Protein AF-A0A7W0WYS6-F1 (afdb_monomer)

Secondary structure (DSSP, 8-state):
-HHHHHHHHHHHHHHHHHT-SEEEEEE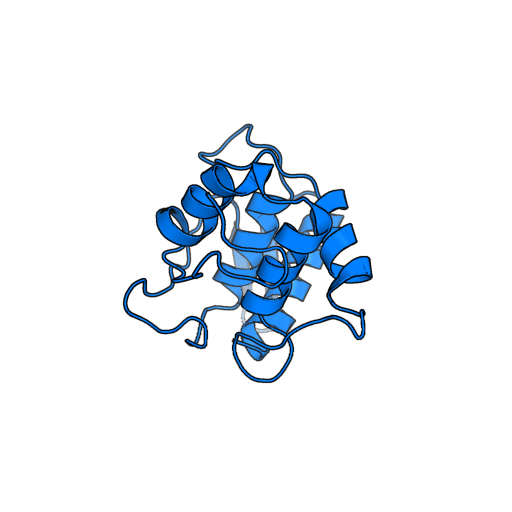TTEEEEEESSS------TTS-TTS---HHHHHHHHHTTTS-SSSS---S---HHHHHHIIIIITTSTT----SSSSS-HHHHHHHHHHHH-GGGHHHHHIIIIIIS-----S--TT----

Mean predicted aligned error: 4.41 Å

Solvent-accessible surface area (backbone atoms only — not comparable to full-atom values): 8114 Å² total; per-residue (Å²): 56,51,66,21,30,59,52,6,50,50,52,30,51,58,24,61,76,66,74,41,60,57,50,75,52,76,52,100,90,51,69,52,73,46,62,40,77,92,47,77,59,58,48,48,62,88,47,59,68,58,42,78,48,56,29,62,28,45,18,25,58,54,41,53,40,27,41,60,43,79,89,57,94,43,59,33,82,27,37,53,67,62,54,48,48,21,58,71,54,32,68,74,34,91,84,57,65,80,76,43,52,95,66,66,28,67,50,40,50,53,34,20,40,35,58,71,71,36,66,87,50,38,68,27,48,44,45,41,43,40,65,66,30,22,38,40,71,80,56,65,41,92,66,44,68,51,128

pLDDT: mean 90.08, std 8.02, range [50.62, 97.75]

Structure (mmCIF, N/CA/C/O backbone):
data_AF-A0A7W0WYS6-F1
#
_entry.id   AF-A0A7W0WYS6-F1
#
loop_
_atom_site.group_PDB
_atom_site.id
_atom_site.type_symbol
_atom_site.label_atom_id
_atom_site.label_alt_id
_atom_site.label_comp_id
_atom_site.label_asym_id
_atom_site.label_entity_id
_atom_site.label_seq_id
_atom_site.pdbx_PDB_ins_code
_atom_site.Cartn_x
_atom_site.Cartn_y
_atom_site.Cartn_z
_atom_site.occupancy
_atom_site.B_iso_or_equiv
_atom_site.auth_seq_id
_atom_site.auth_comp_id
_atom_site.auth_asym_id
_atom_site.auth_atom_id
_atom_site.pdbx_PDB_model_num
ATOM 1 N N . PRO A 1 1 ? 1.129 -9.131 8.156 1.00 83.69 1 PRO A N 1
ATOM 2 C CA . PRO A 1 1 ? 0.588 -7.858 7.624 1.00 83.69 1 PRO A CA 1
ATOM 3 C C . PRO A 1 1 ? 1.303 -6.620 8.180 1.00 83.69 1 PRO A C 1
ATOM 5 O O . PRO A 1 1 ? 1.892 -5.908 7.394 1.00 83.69 1 PRO A O 1
ATOM 8 N N . ARG A 1 2 ? 1.347 -6.391 9.502 1.00 90.88 2 ARG A N 1
ATOM 9 C CA . ARG A 1 2 ? 2.003 -5.194 10.077 1.00 90.88 2 ARG A CA 1
ATOM 10 C C . ARG A 1 2 ? 3.491 -5.040 9.775 1.00 90.88 2 ARG A C 1
ATOM 12 O O . ARG A 1 2 ? 3.940 -3.937 9.498 1.00 90.88 2 ARG A O 1
ATOM 19 N N . LEU A 1 3 ? 4.245 -6.135 9.871 1.00 92.94 3 LEU A N 1
ATOM 20 C CA . LEU A 1 3 ? 5.669 -6.126 9.536 1.00 92.94 3 LEU A CA 1
ATOM 21 C C . LEU A 1 3 ? 5.851 -5.820 8.042 1.00 92.94 3 LEU A C 1
ATOM 23 O O . LEU A 1 3 ? 6.480 -4.829 7.706 1.00 92.94 3 LEU A O 1
ATOM 27 N N . ALA A 1 4 ? 5.141 -6.568 7.191 1.00 95.94 4 ALA A N 1
ATOM 28 C CA . ALA A 1 4 ? 5.090 -6.336 5.750 1.00 95.94 4 ALA A CA 1
ATOM 29 C C . ALA A 1 4 ? 4.667 -4.907 5.368 1.00 95.94 4 ALA A C 1
ATOM 31 O O . ALA A 1 4 ? 5.175 -4.368 4.398 1.00 95.94 4 ALA A O 1
ATOM 32 N N . TRP A 1 5 ? 3.773 -4.273 6.131 1.00 95.31 5 TRP A N 1
ATOM 33 C CA . TRP A 1 5 ? 3.418 -2.869 5.938 1.00 95.31 5 TRP A CA 1
ATOM 34 C C . TRP A 1 5 ? 4.586 -1.933 6.251 1.00 95.31 5 TRP A C 1
ATOM 36 O O . TRP A 1 5 ? 4.897 -1.053 5.456 1.00 95.31 5 TRP A O 1
ATOM 46 N N . GLY A 1 6 ? 5.239 -2.121 7.400 1.00 94.62 6 GLY A N 1
ATOM 47 C CA . GLY A 1 6 ? 6.379 -1.294 7.789 1.00 94.62 6 GLY A CA 1
ATOM 48 C C . GLY A 1 6 ? 7.547 -1.407 6.810 1.00 94.62 6 GLY A C 1
ATOM 49 O O . GLY A 1 6 ? 8.116 -0.391 6.421 1.00 94.62 6 GLY A O 1
ATOM 50 N N . GLU A 1 7 ? 7.881 -2.627 6.395 1.00 95.56 7 GLU A N 1
ATOM 51 C CA . GLU A 1 7 ? 8.994 -2.884 5.479 1.00 95.56 7 GLU A CA 1
ATOM 52 C C . GLU A 1 7 ? 8.626 -2.526 4.031 1.00 95.56 7 GLU A C 1
ATOM 54 O O . GLU A 1 7 ? 9.3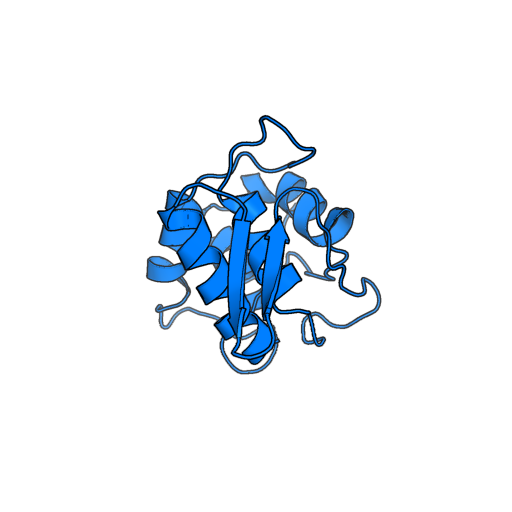35 -1.758 3.384 1.00 95.56 7 GLU A O 1
ATOM 59 N N . GLY A 1 8 ? 7.466 -2.978 3.547 1.00 96.44 8 GLY A N 1
ATOM 60 C CA . GLY A 1 8 ? 6.983 -2.691 2.197 1.00 96.44 8 GLY A CA 1
ATOM 61 C C . GLY A 1 8 ? 6.706 -1.208 1.961 1.00 96.44 8 GLY A C 1
ATOM 62 O O . GLY A 1 8 ? 7.093 -0.667 0.930 1.00 96.44 8 GLY A O 1
ATOM 63 N N . GLY A 1 9 ? 6.132 -0.506 2.943 1.00 95.62 9 GLY A N 1
ATOM 64 C CA . GLY A 1 9 ? 5.934 0.942 2.872 1.00 95.62 9 GLY A CA 1
ATOM 65 C C . GLY A 1 9 ? 7.252 1.725 2.859 1.00 95.62 9 GLY A C 1
ATOM 66 O O . GLY A 1 9 ? 7.368 2.725 2.152 1.00 95.62 9 GLY A O 1
ATOM 67 N N . ALA A 1 10 ? 8.276 1.265 3.589 1.00 94.69 10 ALA A N 1
ATOM 68 C CA . ALA A 1 10 ? 9.610 1.867 3.543 1.00 94.69 10 ALA A CA 1
ATOM 69 C C . ALA A 1 10 ? 10.317 1.606 2.201 1.00 94.69 10 ALA A C 1
ATOM 71 O O . ALA A 1 10 ? 10.958 2.508 1.657 1.00 94.69 10 ALA A O 1
ATOM 72 N N . THR A 1 11 ? 10.163 0.401 1.650 1.00 95.31 11 THR A N 1
ATOM 73 C CA . THR A 1 11 ? 10.629 0.044 0.304 1.00 95.31 11 THR A CA 1
ATOM 74 C C . THR A 1 11 ? 9.977 0.938 -0.744 1.00 95.31 11 THR A C 1
ATOM 76 O O . THR A 1 11 ? 10.696 1.597 -1.497 1.00 95.31 11 THR A O 1
ATOM 79 N N . TRP A 1 12 ? 8.643 1.043 -0.735 1.00 94.81 12 TRP A N 1
ATOM 80 C CA . TRP A 1 12 ? 7.895 1.946 -1.609 1.00 94.81 12 TRP A CA 1
ATOM 81 C C . TRP A 1 12 ? 8.377 3.394 -1.479 1.00 94.81 12 TRP A C 1
ATOM 83 O O . TRP A 1 12 ? 8.644 4.056 -2.477 1.00 94.81 12 TRP A O 1
ATOM 93 N N . PHE A 1 13 ? 8.550 3.890 -0.251 1.00 94.44 13 PHE A N 1
ATOM 94 C CA . PHE A 1 13 ? 9.023 5.253 -0.023 1.00 94.44 13 PHE A CA 1
ATOM 95 C C . PHE A 1 13 ? 10.362 5.512 -0.724 1.00 94.44 13 PHE A C 1
ATOM 97 O O . PHE A 1 13 ? 10.534 6.528 -1.399 1.00 94.44 13 PHE A O 1
ATOM 104 N N . ALA A 1 14 ? 11.311 4.582 -0.594 1.00 93.44 14 ALA A N 1
ATOM 105 C CA . ALA A 1 14 ? 12.634 4.723 -1.185 1.00 93.44 14 ALA A CA 1
ATOM 106 C C . ALA A 1 14 ? 12.591 4.766 -2.724 1.00 93.44 14 ALA A C 1
ATOM 108 O O . ALA A 1 14 ? 13.265 5.607 -3.327 1.00 93.44 14 ALA A O 1
ATOM 109 N N . ILE A 1 15 ? 11.800 3.891 -3.352 1.00 92.00 15 ILE A N 1
ATOM 110 C CA . ILE A 1 15 ? 11.676 3.816 -4.817 1.00 92.00 15 ILE A CA 1
ATOM 111 C C . ILE A 1 15 ? 10.844 4.974 -5.384 1.00 92.00 15 ILE A C 1
ATOM 113 O O . ILE A 1 15 ? 11.221 5.558 -6.399 1.00 92.00 15 ILE A O 1
ATOM 117 N N . ALA A 1 16 ? 9.794 5.405 -4.676 1.00 92.25 16 ALA A N 1
ATOM 118 C CA . ALA A 1 16 ? 8.943 6.528 -5.059 1.00 92.25 16 ALA A CA 1
ATOM 119 C C . ALA A 1 16 ? 9.723 7.847 -5.076 1.00 92.25 16 ALA A C 1
ATOM 121 O O . ALA A 1 16 ? 9.595 8.631 -6.012 1.00 92.25 16 ALA A O 1
ATOM 122 N N . ILE A 1 17 ? 10.598 8.089 -4.095 1.00 91.75 17 ILE A N 1
ATOM 123 C CA . ILE A 1 17 ? 11.462 9.282 -4.098 1.00 91.75 17 ILE A CA 1
ATOM 124 C C . ILE A 1 17 ? 12.466 9.254 -5.257 1.00 91.75 17 ILE A C 1
ATOM 126 O O . ILE A 1 17 ? 12.819 10.303 -5.797 1.00 91.75 17 ILE A O 1
ATOM 130 N N . ARG A 1 18 ? 12.935 8.064 -5.646 1.00 90.62 18 ARG A N 1
ATOM 131 C CA . ARG A 1 18 ? 13.892 7.895 -6.747 1.00 90.62 18 ARG A CA 1
ATOM 132 C C . ARG A 1 18 ? 13.248 7.864 -8.126 1.00 90.62 18 ARG A C 1
ATOM 134 O O . ARG A 1 18 ? 13.981 8.048 -9.092 1.00 90.62 18 ARG A O 1
ATOM 141 N N . GLN A 1 19 ? 11.934 7.650 -8.206 1.00 90.06 19 GLN A N 1
ATOM 142 C CA . GLN A 1 19 ? 11.201 7.456 -9.461 1.00 90.06 19 GLN A CA 1
ATOM 143 C C . GLN A 1 19 ? 11.803 6.307 -10.289 1.00 90.06 19 GLN A C 1
ATOM 145 O O . GLN A 1 19 ? 12.000 6.425 -11.495 1.00 90.06 19 GLN A O 1
ATOM 150 N N . LEU A 1 20 ? 12.170 5.216 -9.610 1.00 90.81 20 LEU A N 1
ATOM 151 C CA . LEU A 1 20 ? 12.736 4.011 -10.216 1.00 90.81 20 LEU A CA 1
ATOM 152 C C . LEU A 1 20 ? 12.178 2.784 -9.488 1.00 90.81 20 LEU A C 1
ATOM 154 O O . LEU A 1 20 ? 12.370 2.727 -8.273 1.00 90.81 20 LEU A O 1
ATOM 158 N N . PRO A 1 21 ? 11.621 1.775 -10.181 1.00 91.44 21 PRO A N 1
ATOM 159 C CA . PRO A 1 21 ? 10.965 0.614 -9.561 1.00 91.44 21 PRO A CA 1
ATOM 160 C C . PRO A 1 21 ? 11.952 -0.417 -8.981 1.00 91.44 21 PRO A C 1
ATOM 162 O O . PRO A 1 21 ? 11.616 -1.573 -8.741 1.00 91.44 21 PRO A O 1
ATOM 165 N N . TYR A 1 22 ? 13.206 -0.024 -8.745 1.00 91.88 22 TYR A N 1
ATOM 166 C CA . TYR A 1 22 ? 14.257 -0.921 -8.281 1.00 91.88 22 TYR A CA 1
ATOM 167 C C . TYR A 1 22 ? 14.575 -0.703 -6.809 1.00 91.88 22 TYR A C 1
ATOM 169 O O . TYR A 1 22 ? 15.069 0.357 -6.410 1.00 91.88 22 TYR A O 1
ATOM 177 N N . TYR A 1 23 ? 14.425 -1.765 -6.025 1.00 91.19 23 TYR A N 1
ATOM 178 C CA . TYR A 1 23 ? 15.036 -1.874 -4.710 1.00 91.19 23 TYR A CA 1
ATOM 179 C C . TYR A 1 23 ? 16.314 -2.712 -4.793 1.00 91.19 23 TYR A C 1
ATOM 181 O O . TYR A 1 23 ? 16.374 -3.739 -5.473 1.00 91.19 23 TYR A O 1
ATOM 189 N N . MET A 1 24 ? 17.358 -2.265 -4.097 1.00 90.75 24 MET A N 1
ATOM 190 C CA . MET A 1 24 ? 18.642 -2.953 -4.022 1.00 90.75 24 MET A CA 1
ATOM 191 C C . MET A 1 24 ? 19.125 -2.948 -2.583 1.00 90.75 24 MET A C 1
ATOM 193 O O . MET A 1 24 ? 19.131 -1.901 -1.934 1.00 90.75 24 MET A O 1
ATOM 197 N N . ASP A 1 25 ? 19.598 -4.097 -2.129 1.00 87.12 25 ASP A N 1
ATOM 198 C CA . ASP A 1 25 ? 20.224 -4.250 -0.825 1.00 87.12 25 ASP A CA 1
ATOM 199 C C . ASP A 1 25 ? 21.539 -5.018 -0.975 1.00 87.12 25 ASP A C 1
ATOM 201 O O . ASP A 1 25 ? 21.721 -5.850 -1.869 1.00 87.12 25 ASP A O 1
ATOM 205 N N . TRP A 1 26 ? 22.505 -4.660 -0.135 1.00 89.38 26 TRP A N 1
ATOM 206 C CA . TRP A 1 26 ? 23.869 -5.148 -0.211 1.00 89.38 26 TRP A CA 1
ATOM 207 C C . TRP A 1 26 ? 24.336 -5.638 1.150 1.00 89.38 26 TRP A C 1
ATOM 209 O O . TRP A 1 26 ? 24.596 -4.857 2.064 1.00 89.38 26 TRP A O 1
ATOM 219 N N . SER A 1 27 ? 24.521 -6.950 1.255 1.00 86.44 27 SER A N 1
ATOM 220 C CA . SER A 1 27 ? 25.076 -7.587 2.444 1.00 86.44 27 SER A CA 1
ATOM 221 C C . SER A 1 27 ? 26.546 -7.958 2.233 1.00 86.44 27 SER A C 1
ATOM 223 O O . SER A 1 27 ? 27.062 -7.982 1.113 1.00 86.44 27 SER A O 1
ATOM 225 N N . THR A 1 28 ? 27.240 -8.314 3.314 1.00 87.44 28 THR A N 1
ATOM 226 C CA . THR A 1 28 ? 28.634 -8.790 3.280 1.00 87.44 28 THR A CA 1
ATOM 227 C C . THR A 1 28 ? 28.840 -10.024 2.387 1.00 87.44 28 THR A C 1
ATOM 229 O O . THR A 1 28 ? 29.969 -10.283 1.981 1.00 87.44 28 THR A O 1
ATOM 232 N N . GLY A 1 29 ? 27.776 -10.776 2.075 1.00 88.00 29 GLY A N 1
ATOM 233 C CA . GLY A 1 29 ? 27.800 -11.959 1.205 1.00 88.00 29 GLY A CA 1
ATOM 234 C C . GLY A 1 29 ? 27.408 -11.701 -0.253 1.00 88.00 29 GLY A C 1
ATOM 235 O O . GLY A 1 29 ? 27.407 -12.639 -1.046 1.00 88.00 29 GLY A O 1
ATOM 236 N N . GLY A 1 30 ? 27.077 -10.458 -0.610 1.00 89.56 30 GLY A N 1
ATOM 237 C CA . GLY A 1 30 ? 26.620 -10.078 -1.944 1.00 89.56 30 GLY A CA 1
ATOM 238 C C . GLY A 1 30 ? 25.379 -9.191 -1.912 1.00 89.56 30 GLY A C 1
ATOM 239 O O . GLY A 1 30 ? 24.705 -9.055 -0.884 1.00 89.56 30 GLY A O 1
ATOM 240 N N . GLY A 1 31 ? 25.107 -8.578 -3.061 1.00 88.56 31 GLY A N 1
ATOM 241 C CA . GLY A 1 31 ? 23.909 -7.786 -3.288 1.00 88.56 31 GLY A CA 1
ATOM 242 C C . GLY A 1 31 ? 22.782 -8.587 -3.910 1.00 88.56 31 GLY A C 1
ATOM 243 O O . GLY A 1 31 ? 23.005 -9.574 -4.613 1.00 88.56 31 GLY A O 1
ATOM 244 N N . TRP A 1 32 ? 21.569 -8.117 -3.677 1.00 88.69 32 TRP A N 1
ATOM 245 C CA . TRP A 1 32 ? 20.376 -8.594 -4.346 1.00 88.69 32 TRP A CA 1
ATOM 246 C C . TRP A 1 32 ? 19.516 -7.388 -4.741 1.00 88.69 32 TRP A C 1
ATOM 248 O O . TRP A 1 32 ? 19.644 -6.295 -4.185 1.00 88.69 32 TRP A O 1
ATOM 258 N N . SER A 1 33 ? 18.686 -7.564 -5.766 1.00 89.62 33 SER A N 1
ATOM 259 C CA . SER A 1 33 ? 17.777 -6.518 -6.229 1.00 89.62 33 SER A CA 1
ATOM 260 C C . SER A 1 33 ? 16.437 -7.104 -6.635 1.00 89.62 33 SER A C 1
ATOM 262 O O . SER A 1 33 ? 16.345 -8.273 -7.033 1.00 89.62 33 SER A O 1
ATOM 264 N N . VAL A 1 34 ? 15.409 -6.276 -6.527 1.00 88.88 34 VAL A N 1
ATOM 265 C C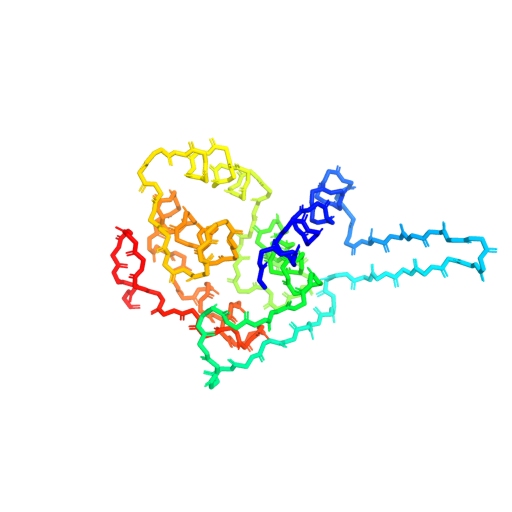A . VAL A 1 34 ? 14.062 -6.545 -7.010 1.00 88.88 34 VAL A CA 1
ATOM 266 C C . VAL A 1 34 ? 13.603 -5.356 -7.838 1.00 88.88 34 VAL A C 1
ATOM 268 O O . VAL A 1 34 ? 13.848 -4.206 -7.483 1.00 88.88 34 VAL A O 1
ATOM 271 N N . GLU A 1 35 ? 13.003 -5.682 -8.971 1.00 90.62 35 GLU A N 1
ATOM 272 C CA . GLU A 1 35 ? 12.276 -4.774 -9.846 1.00 90.62 35 GLU A CA 1
ATOM 273 C C . GLU A 1 35 ? 10.794 -4.995 -9.503 1.00 90.62 35 GLU A C 1
ATOM 275 O O . GLU A 1 35 ? 10.392 -6.156 -9.367 1.00 90.62 35 GLU A O 1
ATOM 280 N N . LEU A 1 36 ? 10.072 -3.920 -9.194 1.00 89.94 36 LEU A N 1
ATOM 281 C CA . LEU A 1 36 ? 8.746 -3.943 -8.565 1.00 89.94 36 LEU A CA 1
ATOM 282 C C . LEU A 1 36 ? 7.611 -3.590 -9.536 1.00 89.94 36 LEU A C 1
ATOM 284 O O . LEU A 1 36 ? 6.463 -3.701 -9.127 1.00 89.94 36 LEU A O 1
ATOM 288 N N . GLU A 1 37 ? 7.917 -3.209 -10.777 1.00 87.25 37 GLU A N 1
ATOM 289 C CA . GLU A 1 37 ? 6.928 -2.983 -11.837 1.00 87.25 37 GLU A CA 1
ATOM 290 C C . GLU A 1 37 ? 6.369 -4.325 -12.346 1.00 87.25 37 GLU A C 1
ATOM 292 O O . GLU A 1 37 ? 5.177 -4.620 -12.257 1.00 87.25 37 GLU A O 1
ATOM 297 N N . ASP A 1 38 ? 7.268 -5.211 -12.789 1.00 83.06 38 ASP A N 1
ATOM 298 C CA . ASP A 1 38 ? 6.927 -6.431 -13.528 1.00 83.06 38 ASP A CA 1
ATOM 299 C C . ASP A 1 38 ? 6.676 -7.642 -12.606 1.00 83.06 38 ASP A C 1
ATOM 301 O O . ASP A 1 38 ? 6.500 -8.786 -13.058 1.00 83.06 38 ASP A O 1
ATOM 305 N N . ARG A 1 39 ? 6.728 -7.447 -11.284 1.00 83.75 39 ARG A N 1
ATOM 306 C CA . ARG A 1 39 ? 6.618 -8.527 -10.295 1.00 83.75 39 ARG A CA 1
ATOM 307 C C . ARG A 1 39 ? 5.306 -8.481 -9.538 1.00 83.75 39 ARG A C 1
ATOM 309 O O . ARG A 1 39 ? 4.777 -7.436 -9.198 1.00 83.75 39 ARG A O 1
ATOM 316 N N . VAL A 1 40 ? 4.791 -9.676 -9.249 1.00 89.38 40 VAL A N 1
ATOM 317 C CA . VAL A 1 40 ? 3.550 -9.845 -8.495 1.00 89.38 40 VAL A CA 1
ATOM 318 C C . VAL A 1 40 ? 3.754 -10.872 -7.393 1.00 89.38 40 VAL A C 1
ATOM 320 O O . VAL A 1 40 ? 3.749 -12.085 -7.627 1.00 89.38 40 VAL A O 1
ATOM 323 N N . HIS A 1 41 ? 3.868 -10.393 -6.159 1.00 95.06 41 HIS A N 1
ATOM 324 C CA . HIS A 1 41 ? 3.758 -11.224 -4.969 1.00 95.06 41 HIS A CA 1
ATOM 325 C C . HIS A 1 41 ? 2.292 -11.313 -4.548 1.00 95.06 41 HIS A C 1
ATOM 327 O O . HIS A 1 41 ? 1.786 -10.515 -3.767 1.00 95.06 41 HIS A O 1
ATOM 333 N N . ALA A 1 42 ? 1.586 -12.310 -5.074 1.00 95.56 42 ALA A N 1
ATOM 334 C CA . ALA A 1 42 ? 0.161 -12.472 -4.819 1.00 95.56 42 ALA A CA 1
ATOM 335 C C . ALA A 1 42 ? -0.159 -12.921 -3.376 1.00 95.56 42 ALA A C 1
ATOM 337 O O . ALA A 1 42 ? 0.523 -13.765 -2.788 1.00 95.56 42 ALA A O 1
ATOM 338 N N . ALA A 1 43 ? -1.263 -12.403 -2.837 1.00 97.06 43 ALA A N 1
ATOM 339 C CA . ALA A 1 43 ? -1.936 -12.930 -1.653 1.00 97.06 43 ALA A CA 1
ATOM 340 C C . ALA A 1 43 ? -2.863 -14.112 -2.012 1.00 97.06 43 ALA A C 1
ATOM 342 O O . ALA A 1 43 ? -2.799 -14.690 -3.097 1.00 97.06 43 ALA A O 1
ATOM 343 N N . SER A 1 44 ? -3.751 -14.490 -1.089 1.00 97.25 44 SER A N 1
ATOM 344 C CA . SER A 1 44 ? -4.810 -15.470 -1.329 1.00 97.25 44 SER A CA 1
ATOM 345 C C . SER A 1 44 ? -6.194 -14.822 -1.307 1.00 97.25 44 SER A C 1
ATOM 347 O O . SER A 1 44 ? -6.632 -14.322 -0.267 1.00 97.25 44 SER A O 1
ATOM 349 N N . LEU A 1 45 ? -6.941 -14.945 -2.411 1.00 97.38 45 LEU A N 1
ATOM 350 C CA . LEU A 1 45 ? -8.338 -14.492 -2.496 1.00 97.38 45 LEU A CA 1
ATOM 351 C C . LEU A 1 45 ? -9.286 -15.261 -1.565 1.00 97.38 45 LEU A C 1
ATOM 353 O O . LEU A 1 45 ? -10.355 -14.761 -1.229 1.00 97.38 45 LEU A O 1
ATOM 357 N N . THR A 1 46 ? -8.913 -16.476 -1.160 1.00 97.06 46 THR A N 1
ATOM 358 C CA . THR A 1 46 ? -9.671 -17.284 -0.191 1.00 97.06 46 THR A CA 1
ATOM 359 C C . THR A 1 46 ? -9.259 -17.014 1.257 1.00 97.06 46 THR A C 1
ATOM 361 O O . THR A 1 46 ? -9.850 -17.576 2.177 1.00 97.06 46 THR A O 1
ATOM 364 N N . GLY A 1 47 ? -8.223 -16.198 1.470 1.00 95.75 47 GLY A N 1
ATOM 365 C CA . GLY A 1 47 ? -7.781 -15.774 2.793 1.00 95.75 47 GLY A CA 1
ATOM 366 C C . GLY A 1 47 ? -8.659 -14.669 3.385 1.00 95.75 47 GLY A C 1
ATOM 367 O O . GLY A 1 47 ? -9.529 -14.105 2.727 1.00 95.75 47 GLY A O 1
ATOM 368 N N . ALA A 1 48 ? -8.406 -14.329 4.649 1.00 96.06 48 ALA A N 1
ATOM 369 C CA . ALA A 1 48 ? -8.968 -13.127 5.265 1.00 96.06 48 ALA A CA 1
ATOM 370 C C . ALA A 1 48 ? -8.174 -11.873 4.848 1.00 96.06 48 ALA A C 1
ATOM 372 O O . ALA A 1 48 ? -7.004 -11.973 4.473 1.00 96.06 48 ALA A O 1
ATOM 373 N N . MET A 1 49 ? -8.759 -10.678 4.990 1.00 95.94 49 MET A N 1
ATOM 374 C CA . MET A 1 49 ? -8.021 -9.411 4.815 1.00 95.94 49 MET A CA 1
ATOM 375 C C . MET A 1 49 ? -6.841 -9.277 5.795 1.00 95.94 49 MET A C 1
ATOM 377 O O . MET A 1 49 ? -5.826 -8.677 5.471 1.00 95.94 49 MET A O 1
ATOM 381 N N . SER A 1 50 ? -6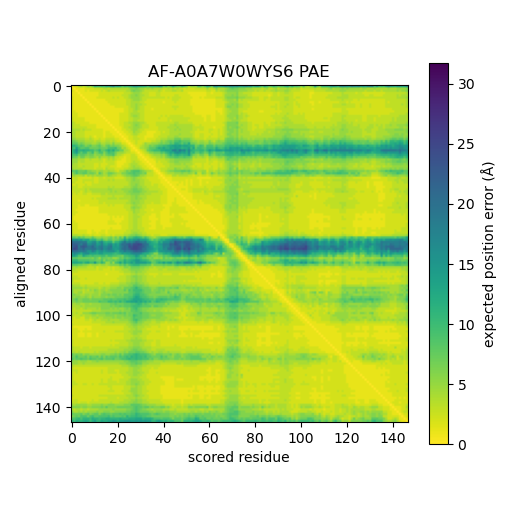.930 -9.915 6.965 1.00 95.38 50 SER A N 1
ATOM 382 C CA . SER A 1 50 ? -5.877 -9.942 7.988 1.00 95.38 50 SER A CA 1
ATOM 383 C C . SER A 1 50 ? -4.772 -10.984 7.740 1.00 95.38 50 SER A C 1
ATOM 385 O O . SER A 1 50 ? -3.926 -11.208 8.617 1.00 95.38 50 SER A O 1
ATOM 387 N N . GLN A 1 51 ? -4.767 -11.647 6.574 1.00 95.81 51 GLN A N 1
ATOM 388 C CA . GLN A 1 51 ? -3.774 -12.667 6.233 1.00 95.81 51 GLN A CA 1
ATOM 389 C C . GLN A 1 51 ? -2.346 -12.113 6.217 1.00 95.81 51 GLN A C 1
ATOM 391 O O . GLN A 1 51 ? -2.101 -10.920 6.031 1.00 95.81 51 GLN A O 1
ATOM 396 N N . ASN A 1 52 ? -1.368 -13.000 6.392 1.00 95.56 52 ASN A N 1
ATOM 397 C CA . ASN A 1 52 ? 0.018 -12.619 6.165 1.00 95.56 52 ASN A CA 1
ATOM 398 C C . ASN A 1 52 ? 0.241 -12.398 4.665 1.00 95.56 52 ASN A C 1
ATOM 400 O O . ASN A 1 52 ? -0.056 -13.274 3.863 1.00 95.56 52 ASN A O 1
ATOM 404 N N . VAL A 1 53 ? 0.784 -11.233 4.331 1.00 96.38 53 VAL A N 1
ATOM 405 C CA . VAL A 1 53 ? 1.217 -10.844 2.987 1.00 96.38 53 VAL A CA 1
ATOM 406 C C . VAL A 1 53 ? 2.721 -10.590 3.007 1.00 96.38 53 VAL A C 1
ATOM 408 O O . VAL A 1 53 ? 3.286 -10.373 4.086 1.00 96.38 53 VAL A O 1
ATOM 411 N N . SER A 1 54 ? 3.355 -10.645 1.838 1.00 96.00 54 SER A N 1
ATOM 412 C CA . SER A 1 54 ? 4.762 -10.271 1.673 1.00 96.00 54 SER A CA 1
ATOM 413 C C . SER A 1 54 ? 4.937 -8.751 1.777 1.00 96.00 54 SER A C 1
ATOM 415 O O . SER A 1 54 ? 4.030 -8.003 1.419 1.00 96.00 54 SER A O 1
ATOM 417 N N . GLU A 1 55 ? 6.098 -8.294 2.248 1.00 95.81 55 GLU A N 1
ATOM 418 C CA . GLU A 1 55 ? 6.501 -6.882 2.151 1.00 95.81 55 GLU A CA 1
ATOM 419 C C . GLU A 1 55 ? 6.571 -6.411 0.691 1.00 95.81 55 GLU A C 1
ATOM 421 O O . GLU A 1 55 ? 6.178 -5.285 0.396 1.00 95.81 55 GLU A O 1
ATOM 426 N N . TRP A 1 56 ? 6.982 -7.300 -0.224 1.00 95.75 56 TRP A N 1
ATOM 427 C CA . TRP A 1 56 ? 7.088 -7.005 -1.651 1.00 95.75 56 TRP A CA 1
ATOM 428 C C . TRP A 1 56 ? 5.728 -6.662 -2.224 1.00 95.75 56 TRP A C 1
ATOM 430 O O . TRP A 1 56 ? 5.580 -5.608 -2.814 1.00 95.75 56 TRP A O 1
ATOM 440 N N . MET A 1 57 ? 4.708 -7.457 -1.906 1.00 96.56 57 MET A N 1
ATOM 441 C CA . MET A 1 57 ? 3.334 -7.176 -2.316 1.00 96.56 57 MET A CA 1
ATOM 442 C C . MET A 1 57 ? 2.865 -5.784 -1.878 1.00 96.56 57 MET A C 1
ATOM 444 O O . MET A 1 57 ? 2.184 -5.100 -2.631 1.00 96.56 57 MET A O 1
ATOM 448 N N . VAL A 1 58 ? 3.187 -5.364 -0.649 1.00 97.12 58 VAL A N 1
ATOM 449 C CA . VAL A 1 58 ? 2.809 -4.025 -0.177 1.00 97.12 58 VAL A CA 1
ATOM 450 C C . VAL A 1 58 ? 3.529 -2.955 -0.998 1.00 97.12 58 VAL A C 1
ATOM 452 O O . VAL A 1 58 ? 2.889 -1.995 -1.418 1.00 97.12 58 VAL A O 1
ATOM 455 N N . ALA A 1 59 ? 4.831 -3.124 -1.241 1.00 96.06 59 ALA A N 1
ATOM 456 C CA . ALA A 1 59 ? 5.616 -2.182 -2.030 1.00 96.06 59 ALA A CA 1
ATOM 457 C C . ALA A 1 59 ? 5.133 -2.092 -3.487 1.00 96.06 59 ALA A C 1
ATOM 459 O O . ALA A 1 59 ? 4.976 -0.986 -3.991 1.00 96.06 59 ALA A O 1
ATOM 460 N N . GLU A 1 60 ? 4.857 -3.235 -4.114 1.00 95.00 60 GLU A N 1
ATOM 461 C CA . GLU A 1 60 ? 4.344 -3.376 -5.483 1.00 95.00 60 GLU A CA 1
ATOM 462 C C . GLU A 1 60 ? 2.953 -2.733 -5.619 1.00 95.00 60 GLU A C 1
ATOM 464 O O . GLU A 1 60 ? 2.757 -1.857 -6.451 1.00 95.00 60 GLU A O 1
ATOM 469 N N . VAL A 1 61 ? 2.010 -3.039 -4.712 1.00 95.06 61 VAL A N 1
ATOM 470 C CA . VAL A 1 61 ? 0.680 -2.395 -4.703 1.00 95.06 61 VAL A CA 1
ATOM 471 C C . VAL A 1 61 ? 0.796 -0.877 -4.589 1.00 95.06 61 VAL A C 1
ATOM 473 O O . VAL A 1 61 ? 0.087 -0.155 -5.280 1.00 95.06 61 VAL A O 1
ATOM 476 N N . MET A 1 62 ? 1.649 -0.371 -3.695 1.00 95.38 62 MET A N 1
ATOM 477 C CA . MET A 1 62 ? 1.817 1.074 -3.545 1.00 95.38 62 MET A CA 1
ATOM 478 C C . MET A 1 62 ? 2.549 1.701 -4.741 1.00 95.38 62 MET A C 1
ATOM 480 O O . MET A 1 62 ? 2.338 2.884 -5.010 1.00 95.38 62 MET A O 1
ATOM 484 N N . TRP A 1 63 ? 3.417 0.951 -5.425 1.00 93.88 63 TRP A N 1
ATOM 485 C CA . TRP A 1 63 ? 4.135 1.402 -6.616 1.00 93.88 63 TRP A CA 1
ATOM 486 C C . TRP A 1 63 ? 3.180 1.577 -7.799 1.00 93.88 63 TRP A C 1
ATOM 488 O O . TRP A 1 63 ? 3.083 2.699 -8.285 1.00 93.88 63 TRP A O 1
ATOM 498 N N . ASP A 1 64 ? 2.344 0.576 -8.083 1.00 92.06 64 ASP A N 1
ATOM 499 C CA . ASP A 1 64 ? 1.287 0.634 -9.112 1.00 92.06 64 ASP A CA 1
ATOM 500 C C . ASP A 1 64 ? 0.202 1.704 -8.832 1.00 92.06 64 ASP A C 1
ATOM 502 O O . ASP A 1 64 ? -0.673 2.001 -9.646 1.00 92.06 64 ASP A O 1
ATOM 506 N N . MET A 1 65 ? 0.153 2.228 -7.601 1.00 92.62 65 MET A N 1
ATOM 507 C CA . MET A 1 65 ? -0.709 3.360 -7.227 1.00 92.62 65 MET A CA 1
ATOM 508 C C . MET A 1 65 ? -0.015 4.719 -7.394 1.00 92.62 65 MET A C 1
ATOM 510 O O . MET A 1 65 ? -0.667 5.770 -7.335 1.00 92.62 65 MET A O 1
ATOM 514 N N . THR A 1 66 ? 1.305 4.707 -7.557 1.00 90.88 66 THR A N 1
ATOM 515 C CA . THR A 1 66 ? 2.190 5.868 -7.642 1.00 90.88 66 THR A CA 1
ATOM 516 C C . THR A 1 66 ? 2.535 6.220 -9.080 1.00 90.88 66 THR A C 1
ATOM 518 O O . THR A 1 66 ? 2.615 7.414 -9.387 1.00 90.88 66 THR A O 1
ATOM 521 N N . ASP A 1 67 ? 2.796 5.228 -9.921 1.00 81.75 67 ASP A N 1
ATOM 522 C CA . ASP A 1 67 ? 3.163 5.411 -11.318 1.00 81.75 67 ASP A CA 1
ATOM 523 C C . ASP A 1 67 ? 1.936 5.613 -12.219 1.00 81.75 67 ASP A C 1
ATOM 525 O O . ASP A 1 67 ? 0.778 5.447 -11.831 1.00 81.75 67 ASP A O 1
ATOM 529 N N . ALA A 1 68 ? 2.193 6.131 -13.417 1.00 67.88 68 ALA A N 1
ATOM 530 C CA . ALA A 1 68 ? 1.149 6.310 -14.412 1.00 67.88 68 ALA A CA 1
ATOM 531 C C . ALA A 1 68 ? 0.922 4.978 -15.130 1.00 67.88 68 ALA A C 1
ATOM 533 O O . ALA A 1 68 ? 1.882 4.259 -15.379 1.00 67.88 68 ALA A O 1
ATOM 534 N N . ALA A 1 69 ? -0.298 4.736 -15.616 1.00 63.00 69 ALA A N 1
ATOM 535 C CA . ALA A 1 69 ? -0.687 3.522 -16.353 1.00 63.00 69 ALA A CA 1
ATOM 536 C C . ALA A 1 69 ? 0.052 3.287 -17.701 1.00 63.00 69 ALA A C 1
ATOM 538 O O . ALA A 1 69 ? -0.396 2.521 -18.555 1.00 63.00 69 ALA A O 1
ATOM 539 N N . GLY A 1 70 ? 1.129 4.027 -17.973 1.00 50.62 70 GLY A N 1
ATOM 540 C CA . GLY A 1 70 ? 1.878 4.018 -19.220 1.00 50.62 70 GLY A CA 1
ATOM 541 C C . GLY A 1 70 ? 3.098 3.108 -19.163 1.00 50.62 70 GLY A C 1
ATOM 542 O O . GLY A 1 70 ? 4.206 3.599 -18.987 1.00 50.62 70 GLY A O 1
ATOM 543 N N . GLY A 1 71 ? 2.904 1.819 -19.421 1.00 52.72 71 GLY A N 1
ATOM 544 C CA . GLY A 1 71 ? 3.990 0.840 -19.539 1.00 52.72 71 GLY A CA 1
ATOM 545 C C . GLY A 1 71 ? 3.477 -0.566 -19.285 1.00 52.72 71 GLY A C 1
ATOM 546 O O . GLY A 1 71 ? 3.643 -1.434 -20.142 1.00 52.72 71 GLY A O 1
ATOM 547 N N . ASP A 1 72 ? 2.701 -0.687 -18.209 1.00 60.88 72 ASP A N 1
ATOM 548 C CA . ASP A 1 72 ? 2.156 -1.931 -17.692 1.00 60.88 72 ASP A CA 1
ATOM 549 C C . ASP A 1 72 ? 0.626 -1.924 -17.600 1.00 60.88 72 ASP A C 1
ATOM 551 O O . ASP A 1 72 ? -0.060 -0.941 -17.892 1.00 60.88 72 ASP A O 1
ATOM 555 N N . ALA A 1 73 ? 0.054 -3.085 -17.275 1.00 60.81 73 ALA A N 1
ATOM 556 C CA . ALA A 1 73 ? -1.388 -3.295 -17.166 1.00 60.81 73 ALA A CA 1
ATOM 557 C C . ALA A 1 73 ? -1.986 -2.667 -15.889 1.00 60.81 73 ALA A C 1
ATOM 559 O O . ALA A 1 73 ? -2.883 -3.253 -15.269 1.00 60.81 73 ALA A O 1
ATOM 560 N N . ASP A 1 74 ? -1.514 -1.486 -15.491 1.00 70.44 74 ASP A N 1
ATOM 561 C CA . ASP A 1 74 ? -2.007 -0.798 -14.310 1.00 70.44 74 ASP A CA 1
ATOM 562 C C . ASP A 1 74 ? -3.334 -0.148 -14.624 1.00 70.44 74 ASP A C 1
ATOM 564 O O . ASP A 1 74 ? -3.499 0.800 -15.389 1.00 70.44 74 ASP A O 1
ATOM 568 N N . SER A 1 75 ? -4.356 -0.744 -14.033 1.00 72.88 75 SER A N 1
ATOM 569 C CA . SER A 1 75 ? -5.721 -0.272 -14.198 1.00 72.88 75 SER A CA 1
ATOM 570 C C . SER A 1 75 ? -5.953 1.106 -13.571 1.00 72.88 75 SER A C 1
ATOM 572 O O . SER A 1 75 ? -6.945 1.751 -13.908 1.00 72.88 75 SER A O 1
ATOM 574 N N . LEU A 1 76 ? -5.079 1.552 -12.662 1.00 82.88 76 LEU A N 1
ATOM 575 C CA . LEU A 1 76 ? -5.189 2.817 -11.952 1.00 82.88 76 LEU A CA 1
ATOM 576 C C . LEU A 1 76 ? -4.219 3.840 -12.545 1.00 82.88 76 LEU A C 1
ATOM 578 O O . LEU A 1 76 ? -3.024 3.603 -12.590 1.00 82.88 76 LEU A O 1
ATOM 582 N N . ASP A 1 77 ? -4.735 5.002 -12.947 1.00 79.81 77 ASP A N 1
ATOM 583 C CA . ASP A 1 77 ? -3.890 6.155 -13.270 1.00 79.81 77 ASP A CA 1
ATOM 584 C C . ASP A 1 77 ? -3.372 6.765 -11.955 1.00 79.81 77 ASP A C 1
ATOM 586 O O . ASP A 1 77 ? -4.074 7.530 -11.270 1.00 79.81 77 ASP A O 1
ATOM 590 N N . GLY A 1 78 ? -2.204 6.282 -11.531 1.00 78.56 78 GLY A N 1
ATOM 591 C CA . GLY A 1 78 ? -1.578 6.593 -10.257 1.00 78.56 78 GLY A CA 1
ATOM 592 C C . GLY A 1 78 ? -0.850 7.936 -10.242 1.00 78.56 78 GLY A C 1
ATOM 593 O O . GLY A 1 78 ? -0.595 8.581 -11.258 1.00 78.56 78 GLY A O 1
ATOM 594 N N . ASN A 1 79 ? -0.573 8.406 -9.026 1.00 85.19 79 ASN A N 1
ATOM 595 C CA . ASN A 1 79 ? 0.318 9.537 -8.773 1.00 85.19 79 ASN A CA 1
ATOM 596 C C . ASN A 1 79 ? 0.819 9.450 -7.329 1.00 85.19 79 ASN A C 1
ATOM 598 O O . ASN A 1 79 ? 0.010 9.410 -6.396 1.00 85.19 79 ASN A O 1
ATOM 602 N N . ALA A 1 80 ? 2.141 9.521 -7.143 1.00 88.62 80 ALA A N 1
ATOM 603 C CA . ALA A 1 80 ? 2.805 9.590 -5.841 1.00 88.62 80 ALA A CA 1
ATOM 604 C C . ALA A 1 80 ? 2.102 10.531 -4.846 1.00 88.62 80 ALA A C 1
ATOM 606 O O . ALA A 1 80 ? 1.973 10.202 -3.670 1.00 88.62 80 ALA A O 1
ATOM 607 N N . THR A 1 81 ? 1.635 11.702 -5.300 1.00 90.81 81 THR A N 1
ATOM 608 C CA . THR A 1 81 ? 0.941 12.690 -4.460 1.00 90.81 81 THR A CA 1
ATOM 609 C C . THR A 1 81 ? -0.303 12.114 -3.788 1.00 90.81 81 THR A C 1
ATOM 611 O O . THR A 1 81 ? -0.489 12.337 -2.597 1.00 90.81 81 THR A O 1
ATOM 614 N N . ARG A 1 82 ? -1.104 11.318 -4.501 1.00 92.12 82 ARG A N 1
ATOM 615 C CA . ARG A 1 82 ? -2.348 10.732 -3.974 1.00 92.12 82 ARG A CA 1
ATOM 616 C C . ARG A 1 82 ? -2.044 9.693 -2.900 1.00 92.12 82 ARG A C 1
ATOM 618 O O . ARG A 1 82 ? -2.666 9.664 -1.843 1.00 92.12 82 ARG A O 1
ATOM 625 N N . VAL A 1 83 ? -1.010 8.878 -3.126 1.00 93.88 83 VAL A N 1
ATOM 626 C CA . VAL A 1 83 ? -0.512 7.939 -2.110 1.00 93.88 83 VAL A CA 1
ATOM 627 C C . VAL A 1 83 ? -0.018 8.701 -0.877 1.00 93.88 83 VAL A C 1
ATOM 629 O O . VAL A 1 83 ? -0.374 8.356 0.250 1.00 93.88 83 VAL A O 1
ATOM 632 N N . TRP A 1 84 ? 0.744 9.780 -1.075 1.00 93.38 84 TRP A N 1
ATOM 633 C CA . TRP A 1 84 ? 1.214 10.634 0.013 1.00 93.38 84 TRP A CA 1
ATOM 634 C C . TRP A 1 84 ? 0.081 11.235 0.836 1.00 93.38 84 TRP A C 1
ATOM 636 O O . TRP A 1 84 ? 0.153 11.212 2.063 1.00 93.38 84 TRP A O 1
ATOM 646 N N . GLU A 1 85 ? -0.967 11.731 0.187 1.00 92.44 85 GLU A N 1
ATOM 647 C CA . GLU A 1 85 ? -2.138 12.308 0.844 1.00 92.44 85 GLU A CA 1
ATOM 648 C C . GLU A 1 85 ? -2.861 11.294 1.742 1.00 92.44 85 GLU A C 1
ATOM 650 O O . GLU A 1 85 ? -3.272 11.636 2.853 1.00 92.44 85 GLU A O 1
ATOM 655 N N . VAL A 1 86 ? -2.914 10.018 1.354 1.00 93.56 86 VAL A N 1
ATOM 656 C CA . VAL A 1 86 ? -3.420 8.948 2.230 1.00 93.56 86 VAL A CA 1
ATOM 657 C C . VAL A 1 86 ? -2.517 8.747 3.450 1.00 93.56 86 VAL A C 1
ATOM 659 O O . VAL A 1 86 ? -3.011 8.676 4.583 1.00 93.56 86 VAL A O 1
ATOM 662 N N . LEU A 1 87 ? -1.197 8.678 3.241 1.00 92.00 87 LEU A N 1
ATOM 663 C CA . LEU A 1 87 ? -0.219 8.445 4.310 1.00 92.00 87 LEU A CA 1
ATOM 664 C C . LEU A 1 87 ? -0.218 9.572 5.354 1.00 92.00 87 LEU A C 1
ATOM 666 O O . LEU A 1 87 ? -0.167 9.304 6.556 1.00 92.00 87 LEU A O 1
ATOM 670 N N . VAL A 1 88 ? -0.284 10.831 4.914 1.00 90.62 88 VAL A N 1
ATOM 671 C CA . VAL A 1 88 ? -0.200 12.003 5.805 1.00 90.62 88 VAL A CA 1
ATOM 672 C C . VAL A 1 88 ? -1.563 12.540 6.237 1.00 90.62 88 VAL A C 1
ATOM 674 O O . VAL A 1 88 ? -1.638 13.266 7.224 1.00 90.62 88 VAL A O 1
ATOM 677 N N . GLY A 1 89 ? -2.634 12.201 5.519 1.00 86.25 89 GLY A N 1
ATOM 678 C CA . GLY A 1 89 ? -3.991 12.671 5.791 1.00 86.25 89 GLY A CA 1
ATOM 679 C C . GLY A 1 89 ? -4.829 11.662 6.569 1.00 86.25 89 GLY A C 1
ATOM 680 O O . GLY A 1 89 ? -5.381 11.998 7.617 1.00 86.25 89 GLY A O 1
ATOM 681 N N . TYR A 1 90 ? -4.922 10.417 6.091 1.00 85.94 90 TYR A N 1
ATOM 682 C CA . TYR A 1 90 ? -5.796 9.409 6.699 1.00 85.94 90 TYR A CA 1
ATOM 683 C C . TYR A 1 90 ? -5.096 8.576 7.770 1.00 85.94 90 TYR A C 1
ATOM 685 O O . TYR A 1 90 ? -5.620 8.414 8.871 1.00 85.94 90 TYR A O 1
ATOM 693 N N . ILE A 1 91 ? -3.905 8.050 7.484 1.00 87.00 91 ILE A N 1
ATOM 694 C CA . ILE A 1 91 ? -3.257 7.069 8.369 1.00 87.00 91 ILE A CA 1
ATOM 695 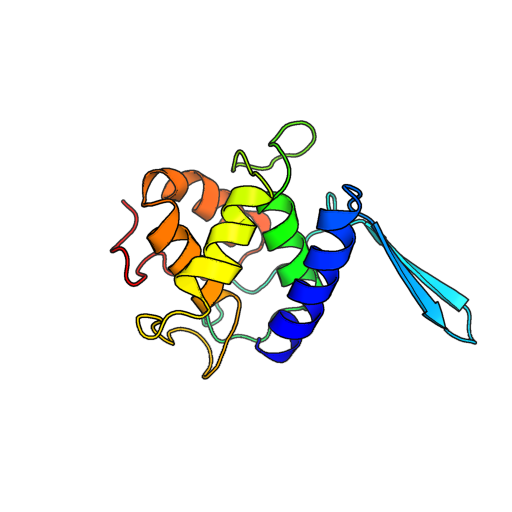C C . ILE A 1 91 ? -2.953 7.639 9.759 1.00 87.00 91 ILE A C 1
ATOM 697 O O . ILE A 1 91 ? -3.059 6.923 10.759 1.00 87.00 91 ILE A O 1
ATOM 701 N N . VAL A 1 92 ? -2.589 8.918 9.828 1.00 85.31 92 VAL A N 1
ATOM 702 C CA . VAL A 1 92 ? -2.296 9.631 11.082 1.00 85.31 92 VAL A CA 1
ATOM 703 C C . VAL A 1 92 ? -3.548 10.211 11.753 1.00 85.31 92 VAL A C 1
ATOM 705 O O . VAL A 1 92 ? -3.455 10.766 12.847 1.00 85.31 92 VAL A O 1
ATOM 708 N N . SER A 1 93 ? -4.717 10.095 11.117 1.00 85.94 93 SER A N 1
ATOM 709 C CA . SER A 1 93 ? -5.973 10.647 11.61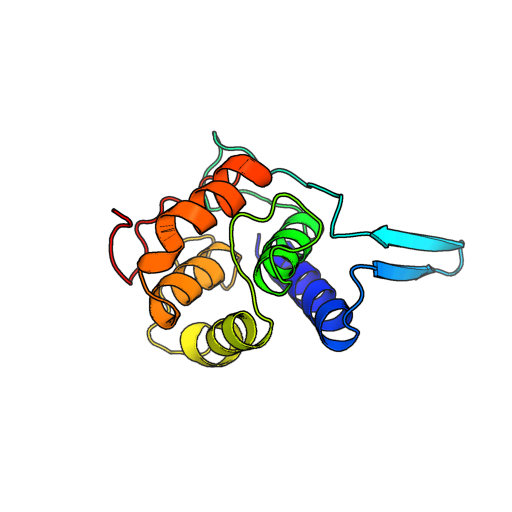8 1.00 85.94 93 SER A CA 1
ATOM 710 C C . SER A 1 93 ? -6.559 9.803 12.757 1.00 85.94 93 SER A C 1
ATOM 712 O O . SER A 1 93 ? -6.551 8.571 12.685 1.00 85.94 93 SER A O 1
ATOM 714 N N . PRO A 1 94 ? -7.174 10.431 13.779 1.00 81.00 94 PRO A N 1
ATOM 715 C CA . PRO A 1 94 ? -7.950 9.715 14.791 1.00 81.00 94 PRO A CA 1
ATOM 716 C C . PRO A 1 94 ? -9.234 9.076 14.233 1.00 81.00 94 PRO A C 1
ATOM 718 O O . PRO A 1 94 ? -9.836 8.250 14.911 1.00 81.00 94 PRO A O 1
ATOM 721 N N . ALA A 1 95 ? -9.665 9.443 13.019 1.00 79.62 95 ALA A N 1
ATOM 722 C CA . ALA A 1 95 ? -10.829 8.858 12.350 1.00 79.62 95 ALA A CA 1
ATOM 723 C C . ALA A 1 95 ? -10.524 7.521 11.644 1.00 79.62 95 ALA A C 1
ATOM 725 O O . ALA A 1 95 ? -11.419 6.930 11.037 1.00 79.62 95 ALA A O 1
ATOM 726 N N . ARG A 1 96 ? -9.271 7.046 11.698 1.00 89.06 96 ARG A N 1
ATOM 727 C CA . ARG A 1 96 ? -8.872 5.760 11.122 1.00 89.06 96 ARG A CA 1
ATOM 728 C C . ARG A 1 96 ? -9.614 4.613 11.806 1.00 89.06 96 ARG A C 1
ATOM 730 O O . ARG A 1 96 ? -9.621 4.513 13.032 1.00 89.06 96 ARG A O 1
ATOM 737 N N . VAL A 1 97 ? -10.184 3.720 11.003 1.00 88.88 97 VAL A N 1
ATOM 738 C CA . VAL A 1 97 ? -10.810 2.484 11.482 1.00 88.88 97 VAL A CA 1
ATOM 739 C C . VAL A 1 97 ? -9.840 1.334 11.243 1.00 88.88 97 VAL A C 1
ATOM 741 O O . VAL A 1 97 ? -9.313 1.196 10.149 1.00 88.88 97 VAL A O 1
ATOM 744 N N . ASP A 1 98 ? -9.598 0.529 12.272 1.00 91.38 98 ASP A N 1
ATOM 745 C CA . ASP A 1 98 ? -8.766 -0.675 12.203 1.00 91.38 98 ASP A CA 1
ATOM 746 C C . ASP A 1 98 ? -9.661 -1.847 11.770 1.00 91.38 98 ASP A C 1
ATOM 748 O O . ASP A 1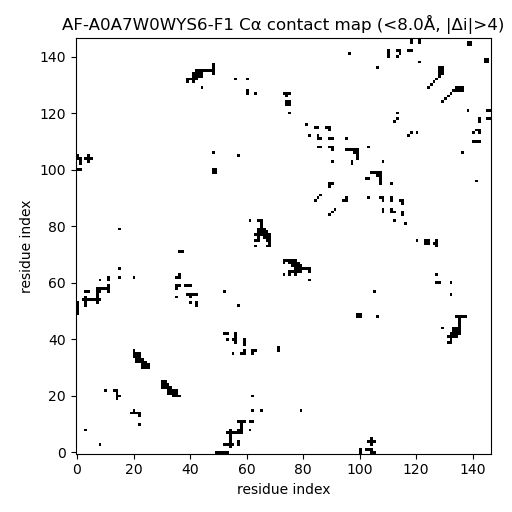 98 ? -10.483 -2.329 12.559 1.00 91.38 98 ASP A O 1
ATOM 752 N N . ARG A 1 99 ? -9.596 -2.222 10.485 1.00 92.94 99 ARG A N 1
ATOM 753 C CA . ARG A 1 99 ? -10.425 -3.293 9.892 1.00 92.94 99 ARG A CA 1
ATOM 754 C C . ARG A 1 99 ? -9.600 -4.508 9.479 1.00 92.94 99 ARG A C 1
ATOM 756 O O . ARG A 1 99 ? -10.164 -5.592 9.305 1.00 92.94 99 ARG A O 1
ATOM 763 N N . GLY A 1 100 ? -8.295 -4.327 9.295 1.00 89.12 100 GLY A N 1
ATOM 764 C CA . GLY A 1 100 ? -7.347 -5.389 9.008 1.00 89.12 100 GLY A CA 1
ATOM 765 C C . GLY A 1 100 ? -6.913 -6.119 10.274 1.00 89.12 100 GLY A C 1
ATOM 766 O O . GLY A 1 100 ? -7.717 -6.667 11.036 1.00 89.12 100 GLY A O 1
ATOM 767 N N . ARG A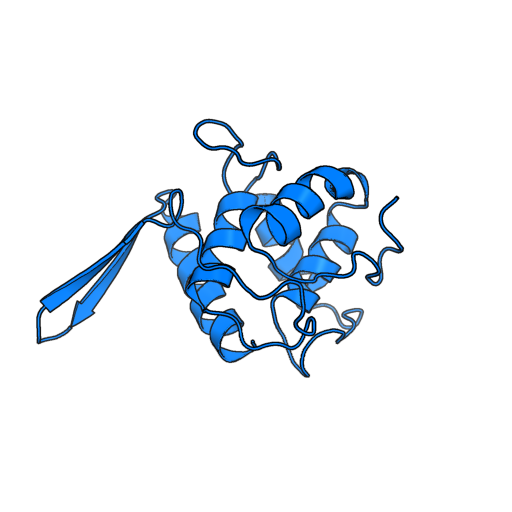 1 101 ? -5.600 -6.203 10.478 1.00 90.75 101 ARG A N 1
ATOM 768 C CA . ARG A 1 101 ? -5.008 -6.726 11.707 1.00 90.75 101 ARG A CA 1
ATOM 769 C C . ARG A 1 101 ? -4.609 -5.571 12.614 1.00 90.75 101 ARG A C 1
ATOM 771 O O . ARG A 1 101 ? -3.775 -4.766 12.225 1.00 90.75 101 ARG A O 1
ATOM 778 N N . THR A 1 102 ? -5.020 -5.652 13.884 1.00 91.00 102 THR A N 1
ATOM 779 C CA . THR A 1 102 ? -4.786 -4.616 14.905 1.00 91.00 102 THR A CA 1
ATOM 780 C C . THR A 1 102 ? -3.454 -3.880 14.773 1.00 91.00 102 THR A C 1
ATOM 782 O O . THR A 1 102 ? -2.392 -4.434 15.104 1.00 91.00 102 THR A O 1
ATOM 785 N N . GLY A 1 103 ? -3.525 -2.619 14.358 1.00 88.94 103 GLY A N 1
ATOM 786 C CA . GLY A 1 103 ? -2.405 -1.753 14.018 1.00 88.94 103 GLY A CA 1
ATOM 787 C C . GLY A 1 103 ? -2.572 -1.133 12.634 1.00 88.94 103 GLY A C 1
ATOM 788 O O . GLY A 1 103 ? -3.683 -0.914 12.182 1.00 88.94 103 GLY A O 1
ATOM 789 N N . LEU A 1 104 ? -1.453 -0.764 12.013 1.00 90.94 104 LEU A N 1
ATOM 790 C CA . LEU A 1 104 ? -1.442 -0.230 10.657 1.00 90.94 104 LEU A CA 1
ATOM 791 C C . LEU A 1 104 ? -1.000 -1.328 9.689 1.00 90.94 104 LEU A C 1
ATOM 793 O O . LEU A 1 104 ? 0.097 -1.876 9.859 1.00 90.94 104 LEU A O 1
ATOM 797 N N . ASP A 1 105 ? -1.839 -1.643 8.710 1.00 95.06 105 ASP A N 1
ATOM 798 C CA . ASP A 1 105 ? -1.503 -2.507 7.588 1.00 95.06 105 ASP A CA 1
ATOM 799 C C . ASP A 1 105 ? -2.092 -2.020 6.246 1.00 95.06 105 ASP A C 1
ATOM 801 O O . ASP A 1 105 ? -2.557 -0.884 6.119 1.00 95.06 105 ASP A O 1
ATOM 805 N N . LEU A 1 106 ? -2.003 -2.867 5.213 1.00 96.25 106 LEU A N 1
ATOM 806 C CA . LEU A 1 106 ? -2.480 -2.559 3.863 1.00 96.25 106 LEU A CA 1
ATOM 807 C C . LEU A 1 106 ? -3.983 -2.227 3.831 1.00 96.25 106 LEU A C 1
ATOM 809 O O . LEU A 1 106 ? -4.401 -1.406 3.021 1.00 96.25 106 LEU A O 1
ATOM 813 N N . VAL A 1 107 ? -4.798 -2.828 4.701 1.00 96.31 107 VAL A N 1
ATOM 814 C CA . VAL A 1 107 ? -6.241 -2.567 4.774 1.00 96.31 107 VAL A CA 1
ATOM 815 C C . VAL A 1 107 ? -6.498 -1.132 5.212 1.00 96.31 107 VAL A C 1
ATOM 817 O O . VAL A 1 107 ? -7.290 -0.447 4.570 1.00 96.31 107 VAL A O 1
ATOM 820 N N . GLU A 1 108 ? -5.802 -0.645 6.241 1.00 94.69 108 GLU A N 1
ATOM 821 C CA . GLU A 1 108 ? -5.953 0.741 6.698 1.00 94.69 108 GLU A CA 1
ATOM 822 C C . GLU A 1 108 ? -5.493 1.751 5.639 1.00 94.69 108 GLU A C 1
ATOM 824 O O . GLU A 1 108 ? -6.075 2.829 5.519 1.00 94.69 108 GLU A O 1
ATOM 829 N N . PHE A 1 109 ? -4.472 1.414 4.849 1.00 95.56 109 PHE A N 1
ATOM 830 C CA . PHE A 1 109 ? -4.062 2.243 3.717 1.00 95.56 109 PHE A CA 1
ATOM 831 C C . PHE A 1 109 ? -5.126 2.274 2.611 1.00 95.56 109 PHE A C 1
ATOM 833 O O . PHE A 1 109 ? -5.492 3.356 2.155 1.00 95.56 109 PHE A O 1
ATOM 840 N N . LEU A 1 110 ? -5.681 1.122 2.222 1.00 95.75 110 LEU A N 1
ATOM 841 C CA . LEU A 1 110 ? -6.736 1.046 1.204 1.00 95.75 110 LEU A CA 1
ATOM 842 C C . LEU A 1 110 ? -8.032 1.736 1.659 1.00 95.75 110 LEU A C 1
ATOM 844 O O . LEU A 1 110 ? -8.646 2.466 0.884 1.00 95.75 110 LEU A O 1
ATOM 848 N N . ASP A 1 111 ? -8.421 1.579 2.925 1.00 94.81 111 ASP A N 1
ATOM 849 C CA . ASP A 1 111 ? -9.542 2.317 3.520 1.00 94.81 111 ASP A CA 1
ATOM 850 C C . ASP A 1 111 ? -9.303 3.836 3.444 1.00 94.81 111 ASP A C 1
ATOM 852 O O . ASP A 1 111 ? -10.220 4.602 3.130 1.00 94.81 111 ASP A O 1
ATOM 856 N N . GLY A 1 112 ? -8.061 4.266 3.680 1.00 93.69 112 GLY A N 1
ATOM 857 C CA . GLY A 1 112 ? -7.642 5.655 3.547 1.00 93.69 112 GLY A CA 1
ATOM 858 C C . GLY A 1 112 ? -7.661 6.179 2.122 1.00 93.69 112 GLY A C 1
ATOM 859 O O . GLY A 1 112 ? -8.080 7.314 1.904 1.00 93.69 112 GLY A O 1
ATOM 860 N N . TRP A 1 113 ? -7.282 5.347 1.153 1.00 94.25 113 TRP A N 1
ATOM 861 C CA . TRP A 1 113 ? -7.386 5.678 -0.263 1.00 94.25 113 TRP A CA 1
ATOM 862 C C . TRP A 1 113 ? -8.819 6.024 -0.643 1.00 94.25 113 TRP A C 1
ATOM 864 O O . TRP A 1 113 ? -9.065 7.103 -1.169 1.00 94.25 113 TRP A O 1
ATOM 874 N N . PHE A 1 114 ? -9.793 5.176 -0.309 1.00 93.62 114 PHE A N 1
ATOM 875 C CA . PHE A 1 114 ? -11.193 5.467 -0.634 1.00 93.62 114 PHE A CA 1
ATOM 876 C C . PHE A 1 114 ? -11.770 6.646 0.154 1.00 93.62 114 PHE A C 1
ATOM 878 O O . PHE A 1 114 ? -12.674 7.317 -0.340 1.00 93.62 114 PHE A O 1
ATOM 885 N N . GLN A 1 115 ? -11.258 6.922 1.355 1.00 91.50 115 GLN A N 1
ATOM 886 C CA . GLN A 1 115 ? -11.610 8.127 2.111 1.00 91.50 115 GLN A CA 1
ATOM 887 C C . GLN A 1 115 ? -11.082 9.410 1.464 1.00 91.50 115 GLN A C 1
ATOM 889 O O . GLN A 1 115 ? -11.783 10.418 1.470 1.00 91.50 115 GLN A O 1
ATOM 894 N N . HIS A 1 116 ? -9.873 9.377 0.904 1.00 90.00 116 HIS A N 1
ATOM 895 C CA . HIS A 1 116 ? -9.246 10.549 0.300 1.00 90.00 116 HIS A CA 1
ATOM 896 C C . HIS A 1 116 ? -9.680 10.757 -1.160 1.00 90.00 116 HIS A C 1
ATOM 898 O O . HIS A 1 116 ? -10.155 11.825 -1.537 1.00 90.00 116 HIS A O 1
ATOM 904 N N . GLU A 1 117 ? -9.577 9.706 -1.970 1.00 88.50 117 GLU A N 1
ATOM 905 C CA . GLU A 1 117 ? -9.784 9.726 -3.424 1.00 88.50 117 GLU A CA 1
ATOM 906 C C . GLU A 1 117 ? -11.231 9.452 -3.843 1.00 88.50 117 GLU A C 1
ATOM 908 O O . GLU A 1 117 ? -11.612 9.635 -5.004 1.00 88.50 117 GLU A O 1
ATOM 913 N N . GLY A 1 118 ? -12.052 8.982 -2.907 1.00 86.81 118 GLY A N 1
ATOM 914 C CA . GLY A 1 118 ? -13.433 8.611 -3.164 1.00 86.81 118 GLY A CA 1
ATOM 915 C C . GLY A 1 118 ? -13.597 7.349 -4.022 1.00 86.81 118 GLY A C 1
ATOM 916 O O . GLY A 1 118 ? -12.657 6.663 -4.430 1.00 86.81 118 GLY A O 1
ATOM 917 N N . MET A 1 119 ? -14.860 7.042 -4.320 1.00 87.75 119 MET A N 1
ATOM 918 C CA . MET A 1 119 ? -15.277 5.769 -4.928 1.00 87.75 119 MET A CA 1
ATOM 919 C C . MET A 1 119 ? -15.128 5.703 -6.455 1.00 87.75 119 MET A C 1
ATOM 921 O O . MET A 1 119 ? -15.386 4.661 -7.056 1.00 87.75 119 MET A O 1
ATOM 925 N N . MET A 1 120 ? -14.694 6.780 -7.117 1.00 85.81 120 MET A N 1
ATOM 926 C CA . MET A 1 120 ? -14.475 6.753 -8.572 1.00 85.81 120 MET A CA 1
ATOM 927 C C . MET A 1 120 ? -13.333 5.803 -8.967 1.00 85.81 120 MET A C 1
ATOM 929 O O . MET A 1 120 ? -13.301 5.307 -10.089 1.00 85.81 120 MET A O 1
ATOM 933 N N . THR A 1 121 ? -12.436 5.488 -8.028 1.00 89.44 121 THR A N 1
ATOM 934 C CA . THR A 1 121 ? -11.331 4.541 -8.228 1.00 89.44 121 THR A CA 1
ATOM 935 C C . THR A 1 121 ? -11.704 3.079 -7.942 1.00 89.44 121 THR A C 1
ATOM 937 O O . THR A 1 121 ? -10.847 2.207 -8.026 1.00 89.44 121 THR A O 1
ATOM 940 N N . CYS A 1 122 ? -12.968 2.752 -7.649 1.00 91.88 122 CYS A N 1
ATOM 941 C CA . CYS A 1 122 ? -13.355 1.389 -7.262 1.00 91.88 122 CYS A CA 1
ATOM 942 C C . CYS A 1 122 ? -13.066 0.323 -8.327 1.00 91.88 122 CYS A C 1
ATOM 944 O O . CYS A 1 122 ? -12.508 -0.723 -8.004 1.00 91.88 122 CYS A O 1
ATOM 946 N N . SER A 1 123 ? -13.437 0.566 -9.588 1.00 92.56 123 SER A N 1
ATOM 947 C CA . SER A 1 123 ? -13.167 -0.382 -10.679 1.00 92.56 123 SER A CA 1
ATOM 948 C C . SER A 1 123 ? -11.666 -0.628 -10.882 1.00 92.56 123 SER A C 1
ATOM 950 O O . SER A 1 123 ? -11.264 -1.794 -10.845 1.00 92.56 123 SER A O 1
ATOM 952 N N . PRO A 1 124 ? -10.823 0.410 -11.051 1.00 91.75 124 PRO A N 1
ATOM 953 C CA . PRO A 1 124 ? -9.392 0.184 -11.212 1.00 91.75 124 PRO A CA 1
ATOM 954 C C . PRO A 1 124 ? -8.751 -0.408 -9.951 1.00 91.75 124 PRO A C 1
ATOM 956 O O . PRO A 1 124 ? -7.986 -1.357 -10.035 1.00 91.75 124 PRO A O 1
ATOM 959 N N . MET A 1 125 ? -9.163 0.006 -8.754 1.00 93.19 125 MET A N 1
ATOM 960 C CA . MET A 1 125 ? -8.629 -0.581 -7.524 1.00 93.19 125 MET A CA 1
ATOM 961 C C . MET A 1 125 ? -9.029 -2.058 -7.341 1.00 93.19 125 MET A C 1
ATOM 963 O O . MET A 1 125 ? -8.254 -2.842 -6.799 1.00 93.19 125 MET A O 1
ATOM 967 N N . ARG A 1 126 ? -10.209 -2.491 -7.818 1.00 94.38 126 ARG A N 1
ATOM 968 C CA . ARG A 1 126 ? -10.560 -3.926 -7.872 1.00 94.38 126 ARG A CA 1
ATOM 969 C C . ARG A 1 126 ? -9.642 -4.696 -8.813 1.00 94.38 126 ARG A C 1
ATOM 971 O O . ARG A 1 126 ? -9.210 -5.790 -8.451 1.00 94.38 126 ARG A O 1
ATOM 978 N N . ALA A 1 127 ? -9.368 -4.156 -9.996 1.00 93.31 127 ALA A N 1
ATOM 979 C CA . ALA A 1 127 ? -8.463 -4.791 -10.946 1.00 93.31 127 ALA A CA 1
ATOM 980 C C . ALA A 1 127 ? -7.041 -4.890 -10.367 1.00 93.31 127 ALA A C 1
ATOM 982 O O . ALA A 1 127 ? -6.460 -5.971 -10.381 1.00 93.31 127 ALA A O 1
ATOM 983 N N . LEU A 1 128 ? -6.547 -3.836 -9.724 1.00 93.06 128 LEU A N 1
ATOM 984 C CA . LEU A 1 128 ? -5.254 -3.849 -9.049 1.00 93.06 128 LEU A CA 1
ATOM 985 C C . LEU A 1 128 ? -5.218 -4.839 -7.868 1.00 93.06 128 LEU A C 1
ATOM 987 O O . LEU A 1 128 ? -4.556 -5.873 -7.897 1.00 93.06 128 LEU A O 1
ATOM 991 N N . VAL A 1 129 ? -5.990 -4.570 -6.819 1.00 95.38 129 VAL A N 1
ATOM 992 C CA . VAL A 1 129 ? -5.846 -5.252 -5.525 1.00 95.38 129 VAL A CA 1
ATOM 993 C C . VAL A 1 129 ? -6.341 -6.698 -5.575 1.00 95.38 129 VAL A C 1
ATOM 995 O O . VAL A 1 129 ? -5.702 -7.593 -5.019 1.00 95.38 129 VAL A O 1
ATOM 998 N N . ARG A 1 130 ? -7.471 -6.957 -6.250 1.00 95.56 130 ARG A N 1
ATOM 999 C CA . ARG A 1 130 ? -8.036 -8.314 -6.343 1.00 95.56 130 ARG A CA 1
ATOM 1000 C C . ARG A 1 130 ? -7.550 -9.077 -7.561 1.00 95.56 130 ARG A C 1
ATOM 1002 O O . ARG A 1 130 ? -7.261 -10.258 -7.405 1.00 95.56 130 ARG A O 1
ATOM 1009 N N . ALA A 1 131 ? -7.511 -8.466 -8.747 1.00 94.38 131 ALA A N 1
ATOM 1010 C CA . ALA A 1 131 ? -7.173 -9.213 -9.959 1.00 94.38 131 ALA A CA 1
ATOM 1011 C C . ALA A 1 131 ? -5.654 -9.381 -10.147 1.00 94.38 131 ALA A C 1
ATOM 1013 O O . ALA A 1 131 ? -5.235 -10.509 -10.394 1.00 94.38 131 ALA A O 1
ATOM 1014 N N . LYS A 1 132 ? -4.839 -8.327 -9.962 1.00 93.50 132 LYS A N 1
ATOM 1015 C CA . LYS A 1 132 ? -3.361 -8.407 -10.032 1.00 93.50 132 LYS A CA 1
ATOM 1016 C C . LYS A 1 132 ? -2.805 -9.102 -8.781 1.00 93.50 132 LYS A C 1
ATOM 1018 O O . LYS A 1 132 ? -2.232 -10.182 -8.880 1.00 93.50 132 LYS A O 1
ATOM 1023 N N . TYR A 1 133 ? -3.080 -8.575 -7.584 1.00 95.81 133 TYR A N 1
ATOM 1024 C CA . TYR A 1 133 ? -2.436 -9.055 -6.346 1.00 95.81 133 TYR A CA 1
ATOM 1025 C C . TYR A 1 133 ? -3.188 -10.123 -5.551 1.00 95.81 133 TYR A C 1
ATOM 1027 O O . TYR A 1 133 ? -2.691 -10.587 -4.523 1.00 95.81 133 TYR A O 1
ATOM 1035 N N . SER A 1 134 ? -4.378 -10.546 -5.985 1.00 97.38 134 SER A N 1
ATOM 1036 C CA . SER A 1 134 ? -5.164 -11.573 -5.280 1.00 97.38 134 SER A CA 1
ATOM 1037 C C . SER A 1 134 ? -5.444 -11.259 -3.797 1.00 97.38 134 SER A C 1
ATOM 1039 O O . SER A 1 134 ? -5.676 -12.169 -2.997 1.00 97.38 134 SER A O 1
ATOM 1041 N N . PHE A 1 135 ? -5.447 -9.982 -3.400 1.00 97.75 135 PHE A N 1
ATOM 1042 C CA . PHE A 1 135 ? -5.748 -9.573 -2.029 1.00 97.75 135 PHE A CA 1
ATOM 1043 C C . PHE A 1 135 ? -7.261 -9.489 -1.819 1.00 97.75 135 PHE A C 1
ATOM 1045 O O . PHE A 1 135 ? -7.942 -8.799 -2.578 1.00 97.75 135 PHE A O 1
ATOM 1052 N N . PRO A 1 136 ? -7.832 -10.139 -0.791 1.00 97.38 136 PRO A N 1
ATOM 1053 C CA . PRO A 1 136 ? -9.276 -10.225 -0.601 1.00 97.38 136 PRO A CA 1
ATOM 1054 C C . PRO A 1 136 ? -9.851 -8.968 0.066 1.00 97.38 136 PRO A C 1
ATOM 1056 O O . PRO A 1 136 ? -10.671 -9.078 0.975 1.00 97.38 136 PRO A O 1
ATOM 1059 N N . TYR A 1 137 ? -9.431 -7.775 -0.367 1.00 97.19 137 TYR A N 1
ATOM 1060 C CA . TYR A 1 137 ? -10.024 -6.524 0.102 1.00 97.19 137 TYR A CA 1
ATOM 1061 C C . TYR A 1 137 ? -11.521 -6.502 -0.234 1.00 97.19 137 TYR A C 1
ATOM 1063 O O . TYR A 1 137 ? -11.940 -6.877 -1.337 1.00 97.19 137 TYR A O 1
ATOM 1071 N N . ASP A 1 138 ? -12.341 -6.120 0.742 1.00 95.50 138 ASP A N 1
ATOM 1072 C CA . ASP A 1 138 ? -13.799 -6.233 0.666 1.00 95.50 138 ASP A CA 1
ATOM 1073 C C . ASP A 1 138 ? -14.472 -5.038 -0.026 1.00 95.50 138 ASP A C 1
ATOM 1075 O O . ASP A 1 138 ? -15.625 -5.148 -0.441 1.00 95.50 138 ASP A O 1
ATOM 1079 N N . PHE A 1 139 ? -13.746 -3.928 -0.208 1.00 95.31 139 PHE A N 1
ATOM 1080 C CA . PHE A 1 139 ? -14.260 -2.668 -0.750 1.00 95.31 139 PHE A CA 1
ATOM 1081 C C . PHE A 1 139 ? -15.481 -2.125 0.016 1.00 95.31 139 PHE A C 1
ATOM 1083 O O . PHE A 1 139 ? -16.371 -1.510 -0.576 1.00 95.31 139 PHE A O 1
ATOM 1090 N N . ALA A 1 140 ? -15.523 -2.367 1.329 1.00 93.50 140 ALA A N 1
ATOM 1091 C CA . ALA A 1 140 ? -16.579 -1.928 2.243 1.00 93.50 140 ALA A CA 1
ATOM 1092 C C . ALA A 1 140 ? -16.010 -1.090 3.406 1.00 93.50 140 ALA A C 1
ATOM 1094 O O . ALA A 1 140 ? -16.404 -1.248 4.566 1.00 93.50 140 ALA A O 1
ATOM 1095 N N . GLY A 1 141 ? -15.035 -0.234 3.090 1.00 90.62 141 GLY A N 1
ATOM 1096 C CA . GLY A 1 141 ? -14.341 0.622 4.047 1.00 90.62 141 GLY A CA 1
ATOM 1097 C C . GLY A 1 141 ? -15.182 1.794 4.580 1.00 90.62 141 GLY A C 1
ATOM 1098 O O . GLY A 1 141 ? -16.347 1.971 4.220 1.00 90.62 141 GLY A O 1
ATOM 1099 N N . PRO A 1 142 ? -14.595 2.653 5.430 1.00 90.00 142 PRO A N 1
ATOM 1100 C CA . PRO A 1 142 ? -15.295 3.765 6.080 1.00 90.00 142 PRO A CA 1
ATOM 1101 C C . PRO A 1 142 ? -15.896 4.802 5.119 1.00 90.00 142 PRO A C 1
ATOM 1103 O O . PRO A 1 142 ? -16.794 5.543 5.509 1.00 90.00 142 PRO A O 1
ATOM 1106 N N . ALA A 1 143 ? -15.396 4.886 3.884 1.00 89.88 143 ALA A N 1
ATOM 1107 C CA . ALA A 1 143 ? -15.938 5.771 2.851 1.00 89.88 143 ALA A CA 1
ATOM 1108 C C . ALA A 1 143 ? -17.260 5.251 2.245 1.00 89.88 143 ALA A C 1
ATOM 1110 O O . ALA A 1 143 ? -17.916 5.966 1.488 1.00 89.88 143 ALA A O 1
ATOM 1111 N N . GLY A 1 144 ? -17.654 4.013 2.565 1.00 88.75 144 GLY A N 1
ATOM 1112 C CA . GLY A 1 144 ? -18.829 3.332 2.029 1.00 88.75 144 GLY A CA 1
ATOM 1113 C C . GLY A 1 144 ? -18.474 2.056 1.263 1.00 88.75 144 GLY A C 1
ATOM 1114 O O . GLY A 1 144 ? -17.342 1.575 1.292 1.00 88.75 144 GLY A O 1
ATOM 1115 N N . ILE A 1 145 ? -19.466 1.507 0.563 1.00 89.62 145 ILE A N 1
ATOM 1116 C CA . ILE A 1 145 ? -19.302 0.317 -0.276 1.00 89.62 145 ILE A CA 1
ATOM 1117 C C . ILE A 1 145 ? -19.031 0.769 -1.709 1.00 89.62 145 ILE A C 1
ATOM 1119 O O . ILE A 1 145 ? -19.798 1.563 -2.257 1.00 89.62 145 ILE A O 1
ATOM 1123 N N . CYS A 1 146 ? -17.967 0.247 -2.318 1.00 88.06 146 CYS A N 1
ATOM 1124 C CA . CYS A 1 146 ? -17.718 0.462 -3.738 1.00 88.06 146 CYS A CA 1
ATOM 1125 C C . CYS A 1 146 ? -18.888 -0.062 -4.586 1.00 88.06 146 CYS A C 1
ATOM 1127 O O . CYS A 1 146 ? -19.254 -1.233 -4.410 1.00 88.06 146 CYS A O 1
ATOM 1129 N N . PRO A 1 147 ? -19.413 0.743 -5.529 1.00 81.38 147 PRO A N 1
ATOM 1130 C CA . PRO A 1 147 ? -20.464 0.311 -6.445 1.00 81.38 147 PRO A CA 1
ATOM 1131 C C . PRO A 1 147 ? 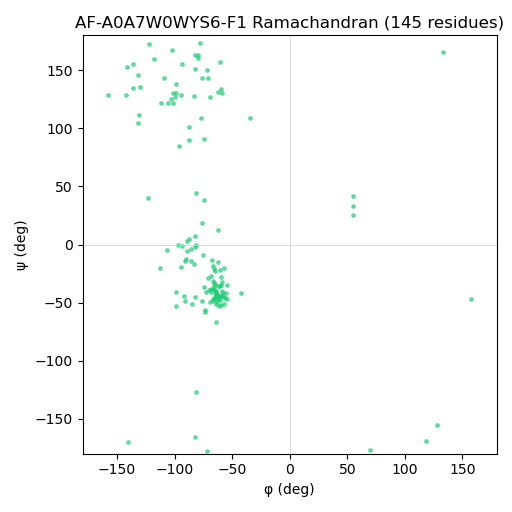-20.015 -0.819 -7.385 1.00 81.38 147 PRO A C 1
ATOM 1133 O O . PRO A 1 147 ? -18.787 -1.069 -7.529 1.00 81.38 147 PRO A O 1
#

Radius of gyration: 14.6 Å; Cα contacts (8 Å, |Δi|>4): 243; chains: 1; bounding box: 49×30×34 Å

Sequence (147 aa):
PRLAWGEGGATWFAIAIRQLPYYMDWSTGGGWSVELEDRVHAASLTGAMSQNVSEWMVAEVMWDMTDAAGGDADSLDGNATRVWEVLVGYIVSPARVDRGRTGLDLVEFLDGWFQHEGMMTCSPMRALVRAKYSFPYDFAGPAGICP

Foldseek 3Di:
DVVLAVLLVVQLVVCLVVVAQKDKDADPVGIDMDRLAVDEQADALPDDLQDDGHNSNSNSLVNLQDDACPPDNQLDRHHPVLLVCLVVPQLPDPPQDDPHPPDDDPLSSVLSSCVRVNQPCVVSVCCRQCVRRVRNRQCQHPSGRRD